Protein AF-X1Q8B5-F1 (afdb_monomer_lite)

Structure (mmCIF, N/CA/C/O backbone):
data_AF-X1Q8B5-F1
#
_entry.id   AF-X1Q8B5-F1
#
loop_
_atom_site.group_PDB
_atom_site.id
_atom_site.type_symbol
_atom_site.label_atom_id
_atom_site.label_alt_id
_atom_site.label_comp_id
_atom_site.label_asym_id
_atom_site.label_entity_id
_atom_site.label_seq_id
_atom_site.pdbx_PDB_ins_code
_atom_site.Cartn_x
_atom_site.Cartn_y
_atom_site.Cartn_z
_atom_site.occupancy
_atom_site.B_iso_or_equiv
_atom_site.auth_seq_id
_atom_site.auth_comp_id
_atom_site.auth_asym_id
_atom_site.auth_atom_id
_atom_site.pdbx_PDB_model_num
ATOM 1 N N . LYS A 1 1 ? 20.841 3.226 9.709 1.00 43.62 1 LYS A N 1
ATOM 2 C CA . LYS A 1 1 ? 21.151 2.180 8.702 1.00 43.62 1 LYS A CA 1
ATOM 3 C C . LYS A 1 1 ? 20.568 0.864 9.204 1.00 43.62 1 LYS A C 1
ATOM 5 O O . LYS A 1 1 ? 20.677 0.618 10.397 1.00 43.62 1 LYS A O 1
ATOM 10 N N . CYS A 1 2 ? 19.889 0.084 8.362 1.00 43.94 2 CYS A N 1
ATOM 11 C CA . CYS A 1 2 ? 19.361 -1.224 8.757 1.00 43.94 2 CYS A CA 1
ATOM 12 C C . CYS A 1 2 ? 20.261 -2.288 8.126 1.00 43.94 2 CYS A C 1
ATOM 14 O O . CYS A 1 2 ? 20.329 -2.402 6.902 1.00 43.94 2 CYS A O 1
ATOM 16 N N . TYR A 1 3 ? 21.022 -2.988 8.958 1.00 46.28 3 TYR A N 1
ATOM 17 C CA . TYR A 1 3 ? 21.935 -4.032 8.514 1.00 46.28 3 TYR A CA 1
ATOM 18 C C . TYR A 1 3 ? 21.189 -5.359 8.546 1.00 46.28 3 TYR A C 1
ATOM 20 O O . TYR A 1 3 ? 20.526 -5.678 9.533 1.00 46.28 3 TYR A O 1
ATOM 28 N N . LYS A 1 4 ? 21.277 -6.129 7.461 1.00 49.12 4 LYS A N 1
ATOM 29 C CA . LYS A 1 4 ? 20.947 -7.551 7.541 1.00 49.12 4 LYS A CA 1
ATOM 30 C C . LYS A 1 4 ? 22.011 -8.235 8.403 1.00 49.12 4 LYS A C 1
ATOM 32 O O . LYS A 1 4 ? 23.130 -7.737 8.525 1.00 49.12 4 LYS A O 1
ATOM 37 N N . SER A 1 5 ? 21.676 -9.396 8.954 1.00 54.91 5 SER A N 1
ATOM 38 C CA . SER A 1 5 ? 22.609 -10.261 9.688 1.00 54.91 5 SER A CA 1
ATOM 39 C C . SER A 1 5 ? 23.850 -10.672 8.877 1.00 54.91 5 SER A C 1
ATOM 41 O O . SER A 1 5 ? 24.811 -11.155 9.458 1.00 54.91 5 SER A O 1
ATOM 43 N N . ASP A 1 6 ? 23.854 -10.451 7.557 1.00 63.06 6 ASP A N 1
ATOM 44 C CA . ASP A 1 6 ? 24.953 -10.754 6.635 1.00 63.06 6 ASP A CA 1
ATOM 45 C C . ASP A 1 6 ? 25.901 -9.567 6.351 1.00 63.06 6 ASP A C 1
ATOM 47 O O . ASP A 1 6 ? 26.754 -9.667 5.471 1.00 63.06 6 ASP A O 1
ATOM 51 N N . GLY A 1 7 ? 25.760 -8.436 7.053 1.00 54.56 7 GLY A N 1
ATOM 52 C CA . GLY A 1 7 ? 26.701 -7.308 6.983 1.00 54.56 7 GLY A CA 1
ATOM 53 C C . GLY A 1 7 ? 26.601 -6.421 5.734 1.00 54.56 7 GLY A C 1
ATOM 54 O O . GLY A 1 7 ? 27.339 -5.442 5.631 1.00 54.56 7 GLY A O 1
ATOM 55 N N . ARG A 1 8 ? 25.682 -6.693 4.796 1.00 60.75 8 ARG A N 1
ATOM 56 C CA . ARG A 1 8 ? 25.490 -5.829 3.617 1.00 60.75 8 ARG A CA 1
ATOM 57 C C . ARG A 1 8 ? 24.737 -4.551 3.986 1.00 60.75 8 ARG A C 1
ATOM 59 O O . ARG A 1 8 ? 23.704 -4.599 4.663 1.00 60.75 8 ARG A O 1
ATOM 66 N N . GLU A 1 9 ? 25.217 -3.404 3.498 1.00 52.91 9 GLU A N 1
ATOM 67 C CA . GLU A 1 9 ? 24.475 -2.146 3.591 1.00 52.91 9 GLU A CA 1
ATOM 68 C C . GLU A 1 9 ? 23.182 -2.248 2.778 1.00 52.91 9 GLU A C 1
ATOM 70 O O . GLU A 1 9 ? 23.200 -2.434 1.562 1.00 52.91 9 GLU A O 1
ATOM 75 N N . ASN A 1 10 ? 22.042 -2.118 3.456 1.00 58.50 10 ASN A N 1
ATOM 76 C CA . ASN A 1 10 ? 20.756 -1.999 2.788 1.00 58.50 10 ASN A CA 1
ATOM 77 C C . ASN A 1 10 ? 20.324 -0.536 2.801 1.00 58.50 10 ASN A C 1
ATOM 79 O O . ASN A 1 10 ? 20.244 0.104 3.856 1.00 58.50 10 ASN A O 1
ATOM 83 N N . PHE A 1 11 ? 19.987 -0.025 1.621 1.00 62.00 11 PHE A N 1
ATOM 84 C CA . PHE A 1 11 ? 19.276 1.236 1.501 1.00 62.00 11 PHE A CA 1
ATOM 85 C C . PHE A 1 11 ? 17.857 1.041 2.034 1.00 62.00 11 PHE A C 1
ATOM 87 O O . PHE A 1 11 ? 17.070 0.258 1.499 1.00 62.00 11 PHE A O 1
ATOM 94 N N . LEU A 1 12 ? 17.540 1.736 3.125 1.00 65.94 12 LEU A N 1
ATOM 95 C CA . LEU A 1 12 ? 16.194 1.751 3.670 1.00 65.94 12 LEU A CA 1
ATOM 96 C C . LEU A 1 12 ? 15.334 2.659 2.788 1.00 65.94 12 LEU A C 1
ATOM 98 O O . LEU A 1 12 ? 15.405 3.883 2.876 1.00 65.94 12 LEU A O 1
ATOM 102 N N . ASN A 1 13 ? 14.527 2.051 1.926 1.00 67.88 13 ASN A N 1
ATOM 103 C CA . ASN A 1 13 ? 13.562 2.783 1.121 1.00 67.88 13 ASN A CA 1
ATOM 104 C C . ASN A 1 13 ? 12.277 2.956 1.928 1.00 67.88 13 ASN A C 1
ATOM 106 O O . ASN A 1 13 ? 11.516 2.007 2.116 1.00 67.88 13 ASN A O 1
ATOM 110 N N . PHE A 1 14 ? 12.028 4.171 2.411 1.00 75.06 14 PHE A N 1
ATOM 111 C CA . PHE A 1 14 ? 10.749 4.490 3.033 1.00 75.06 14 PHE A CA 1
ATOM 112 C C . PHE A 1 14 ? 9.653 4.470 1.966 1.00 75.06 14 PHE A C 1
ATOM 114 O O . PHE A 1 14 ? 9.658 5.287 1.043 1.00 75.06 14 PHE A O 1
ATOM 121 N N . SER A 1 15 ? 8.684 3.563 2.108 1.00 84.31 15 SER A N 1
ATOM 122 C CA . SER A 1 15 ? 7.469 3.616 1.296 1.00 84.31 15 SER A CA 1
ATOM 123 C C . SER A 1 15 ? 6.788 4.973 1.473 1.00 84.31 15 SER A C 1
ATOM 125 O O . SER A 1 15 ? 6.607 5.453 2.593 1.00 84.31 15 SER A O 1
ATOM 127 N N . ARG A 1 16 ? 6.367 5.573 0.359 1.00 90.00 16 ARG A N 1
ATOM 128 C CA . ARG A 1 16 ? 5.535 6.785 0.339 1.00 90.00 16 ARG A CA 1
ATOM 129 C C . ARG A 1 16 ? 4.047 6.493 0.153 1.00 90.00 16 ARG A C 1
ATOM 131 O O . ARG A 1 16 ? 3.286 7.432 -0.047 1.00 90.00 16 ARG A O 1
ATOM 138 N N . PHE A 1 17 ? 3.646 5.226 0.178 1.00 93.88 17 PHE A N 1
ATOM 139 C CA . PHE A 1 17 ? 2.269 4.801 -0.052 1.00 93.88 17 PHE A CA 1
ATOM 140 C C . PHE A 1 17 ? 1.638 4.320 1.243 1.00 93.88 17 PHE A C 1
ATOM 142 O O . PHE A 1 17 ? 2.217 3.505 1.963 1.00 93.88 17 PHE A O 1
ATOM 149 N N . VAL A 1 18 ? 0.439 4.823 1.487 1.00 95.25 18 VAL A N 1
ATOM 150 C CA . VAL A 1 18 ? -0.442 4.433 2.584 1.00 95.25 18 VAL A CA 1
ATOM 151 C C . VAL A 1 18 ? -1.804 4.096 2.001 1.00 95.25 18 VAL A C 1
ATOM 153 O O . VAL A 1 18 ? -2.105 4.444 0.856 1.00 95.25 18 VAL A O 1
ATOM 156 N N . ILE A 1 19 ? -2.632 3.429 2.786 1.00 95.88 19 ILE A N 1
ATOM 157 C CA . ILE A 1 19 ? -4.041 3.237 2.478 1.00 95.88 19 ILE A CA 1
ATOM 158 C C . ILE A 1 19 ? -4.889 3.952 3.520 1.00 95.88 19 ILE A C 1
ATOM 160 O O . ILE A 1 19 ? -4.549 3.948 4.701 1.00 95.88 19 ILE A O 1
ATOM 164 N N . ALA A 1 20 ? -5.997 4.547 3.091 1.00 94.94 20 ALA A N 1
ATOM 165 C CA . ALA A 1 20 ? -6.959 5.165 3.992 1.00 94.94 20 ALA A CA 1
ATOM 166 C C . ALA A 1 20 ? -8.398 4.839 3.592 1.00 94.94 20 ALA A C 1
ATOM 168 O O . ALA A 1 20 ? -8.674 4.622 2.415 1.00 94.94 20 ALA A O 1
ATOM 169 N N . CYS A 1 21 ? -9.323 4.781 4.548 1.00 94.25 21 CYS A N 1
ATOM 170 C CA . CYS A 1 21 ? -10.741 4.525 4.274 1.00 94.25 21 CYS A CA 1
ATOM 171 C C . CYS A 1 21 ? -11.618 5.741 4.601 1.00 94.25 21 CYS A C 1
ATOM 173 O O . CYS A 1 21 ? -11.185 6.680 5.268 1.00 94.25 21 CYS A O 1
ATOM 175 N N . ARG A 1 22 ? -12.892 5.703 4.186 1.00 91.81 22 ARG A N 1
ATOM 176 C CA . ARG A 1 22 ? -13.860 6.789 4.434 1.00 91.81 22 ARG A CA 1
ATOM 177 C C . ARG A 1 22 ? -14.162 7.037 5.917 1.00 91.81 22 ARG A C 1
ATOM 179 O O . ARG A 1 22 ? -14.603 8.125 6.261 1.00 91.81 22 ARG A O 1
ATOM 186 N N . LYS A 1 23 ? -13.892 6.063 6.795 1.00 92.81 23 LYS A N 1
ATOM 187 C CA . LYS A 1 23 ? -13.994 6.212 8.261 1.00 92.81 23 LYS A CA 1
ATOM 188 C C . LYS A 1 23 ? -12.746 6.840 8.899 1.00 92.81 23 LYS A C 1
ATOM 190 O O . LYS A 1 23 ? -12.674 6.954 10.116 1.00 92.81 23 LYS A O 1
ATOM 195 N N . GLY A 1 24 ? -11.760 7.237 8.093 1.00 91.56 24 GLY A N 1
ATOM 196 C CA . GLY A 1 24 ? -10.567 7.948 8.546 1.00 91.56 24 GLY A 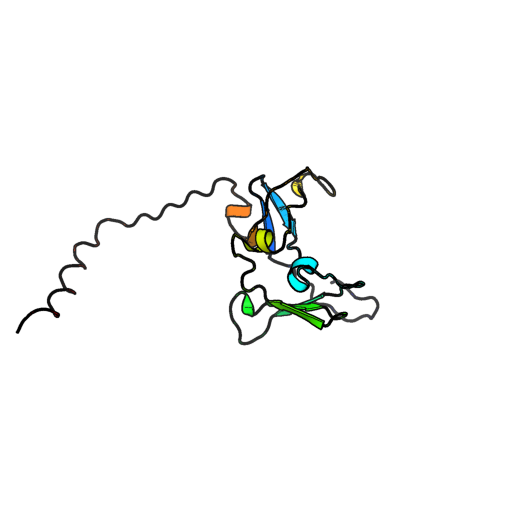CA 1
ATOM 197 C C . GLY A 1 24 ? -9.412 7.057 8.997 1.00 91.56 24 GLY A C 1
ATOM 198 O O . GLY A 1 24 ? -8.383 7.594 9.384 1.00 91.56 24 GLY A O 1
ATOM 199 N N . HIS A 1 25 ? -9.524 5.723 8.939 1.00 94.12 25 HIS A N 1
ATOM 200 C CA . HIS A 1 25 ? -8.398 4.822 9.242 1.00 94.12 25 HIS A CA 1
ATOM 201 C C . HIS A 1 25 ? -7.271 4.989 8.244 1.00 94.12 25 HIS A C 1
ATOM 203 O O . HIS A 1 25 ? -7.538 5.167 7.058 1.00 94.12 25 HIS A O 1
ATOM 209 N N . ILE A 1 26 ? -6.038 4.827 8.720 1.00 94.06 26 ILE A N 1
ATOM 210 C CA . ILE A 1 26 ? -4.841 4.805 7.883 1.00 94.06 26 ILE A CA 1
ATOM 211 C C . ILE A 1 26 ? -3.997 3.577 8.234 1.00 94.06 26 ILE A C 1
ATOM 213 O O . ILE A 1 26 ? -3.847 3.218 9.405 1.00 94.06 26 ILE A O 1
ATOM 217 N N . ASP A 1 27 ? -3.460 2.917 7.218 1.00 94.00 27 ASP A N 1
ATOM 218 C CA . ASP A 1 27 ? -2.532 1.797 7.365 1.00 94.00 27 ASP A CA 1
ATOM 219 C C . ASP A 1 27 ? -1.445 1.884 6.287 1.00 94.00 27 ASP A C 1
ATOM 221 O O . ASP A 1 27 ? -1.573 2.612 5.297 1.00 94.00 27 ASP A O 1
ATOM 225 N N . ASP A 1 28 ? -0.373 1.125 6.469 1.00 93.69 28 ASP A N 1
ATOM 226 C CA . ASP A 1 28 ? 0.606 0.901 5.418 1.00 93.69 28 ASP A CA 1
ATOM 227 C C . ASP A 1 28 ? -0.041 0.182 4.232 1.00 93.69 28 ASP A C 1
ATOM 229 O O . ASP A 1 28 ? -0.954 -0.637 4.383 1.00 93.69 28 ASP A O 1
ATOM 233 N N . PHE A 1 29 ? 0.458 0.477 3.032 1.00 95.81 29 PHE A N 1
ATOM 234 C CA . PHE A 1 29 ? -0.002 -0.188 1.821 1.00 95.81 29 PHE A CA 1
ATOM 235 C C . PHE A 1 29 ? 0.183 -1.721 1.924 1.00 95.81 29 PHE A C 1
ATOM 237 O O . PHE A 1 29 ? 1.249 -2.176 2.352 1.00 95.81 29 PHE A O 1
ATOM 244 N N . PRO A 1 30 ? -0.825 -2.539 1.559 1.00 95.88 30 PRO A N 1
ATOM 245 C CA . PRO A 1 30 ? -0.802 -3.985 1.777 1.00 95.88 30 PRO A CA 1
ATOM 246 C C . PRO A 1 30 ? 0.041 -4.697 0.709 1.00 95.88 30 PRO A C 1
ATOM 248 O O . PRO A 1 30 ? -0.470 -5.281 -0.242 1.00 95.88 30 PRO A O 1
ATOM 251 N N . TRP A 1 31 ? 1.366 -4.613 0.849 1.00 95.50 31 TRP A N 1
ATOM 252 C CA . TRP A 1 31 ? 2.338 -5.093 -0.140 1.00 95.50 31 TRP A CA 1
ATOM 253 C C . TRP A 1 31 ? 2.215 -6.580 -0.480 1.00 95.50 31 TRP A C 1
ATOM 255 O O . TRP A 1 31 ? 2.409 -6.961 -1.633 1.00 95.50 31 TRP A O 1
ATOM 265 N N . ILE A 1 32 ? 1.917 -7.419 0.514 1.00 95.62 32 ILE A N 1
ATOM 266 C CA . ILE A 1 32 ? 1.828 -8.872 0.331 1.00 95.62 32 ILE A CA 1
ATOM 267 C C . ILE A 1 32 ? 0.611 -9.193 -0.527 1.00 95.62 32 ILE A C 1
ATOM 269 O O . ILE A 1 32 ? 0.750 -9.852 -1.557 1.00 95.62 32 ILE A O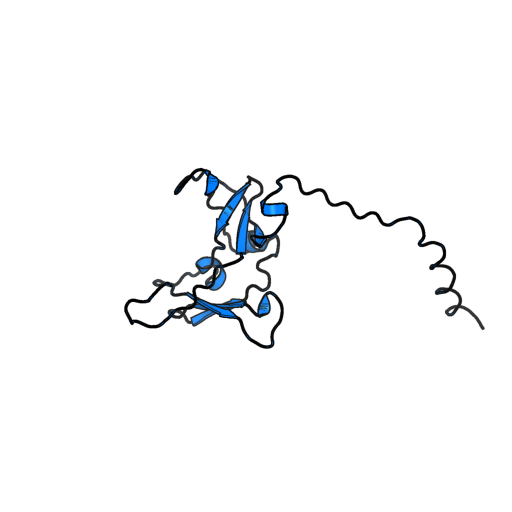 1
ATOM 273 N N . GLU A 1 33 ? -0.548 -8.672 -0.137 1.00 96.19 33 GLU A N 1
ATOM 274 C CA . GLU A 1 33 ? -1.809 -8.840 -0.848 1.00 96.19 33 GLU A CA 1
ATOM 275 C C . GLU A 1 33 ? -1.741 -8.217 -2.247 1.00 96.19 33 GLU A C 1
ATOM 277 O O . GLU A 1 33 ? -2.236 -8.801 -3.204 1.00 96.19 33 GLU A O 1
ATOM 282 N N . TRP A 1 34 ? -1.063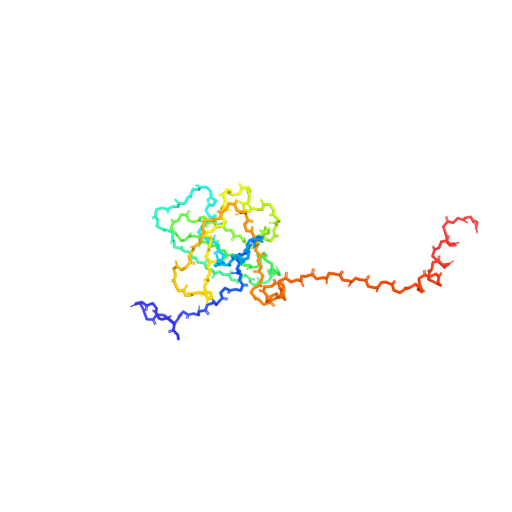 -7.075 -2.399 1.00 96.62 34 TRP A N 1
ATOM 283 C CA . TRP A 1 34 ? -0.869 -6.417 -3.694 1.00 96.62 34 TRP A CA 1
ATOM 284 C C . TRP A 1 34 ? -0.085 -7.256 -4.703 1.00 96.62 34 TRP A C 1
ATOM 286 O O . TRP A 1 34 ? -0.408 -7.263 -5.892 1.00 96.62 34 TRP A O 1
ATOM 296 N N . VAL A 1 35 ? 0.956 -7.952 -4.244 1.00 96.94 35 VAL A N 1
ATOM 297 C CA . VAL A 1 35 ? 1.775 -8.801 -5.116 1.00 96.94 35 VAL A CA 1
ATOM 298 C C . VAL A 1 35 ? 1.076 -10.122 -5.412 1.00 96.94 35 VAL A C 1
ATOM 300 O O . VAL A 1 35 ? 1.110 -10.565 -6.549 1.00 96.94 35 VAL A O 1
ATOM 303 N N . HIS A 1 36 ? 0.445 -10.745 -4.416 1.00 95.88 36 HIS A N 1
ATOM 304 C CA . HIS A 1 36 ? -0.053 -12.120 -4.530 1.00 95.88 36 HIS A CA 1
ATOM 305 C C . HIS A 1 36 ? -1.532 -12.233 -4.926 1.00 95.88 36 HIS A C 1
ATOM 307 O O . HIS A 1 36 ? -1.992 -13.317 -5.286 1.00 95.88 36 HIS A O 1
ATOM 313 N N . GLY A 1 37 ? -2.304 -11.150 -4.821 1.00 92.31 37 GLY A N 1
ATOM 314 C CA . GLY A 1 37 ? -3.750 -11.200 -5.004 1.00 92.31 37 GLY A CA 1
ATOM 315 C C . GLY A 1 37 ? -4.403 -12.166 -4.011 1.00 92.31 37 GLY A C 1
ATOM 316 O O . GLY A 1 37 ? -4.259 -12.014 -2.800 1.00 92.31 37 GLY A O 1
ATOM 317 N N . SER A 1 38 ? -5.121 -13.166 -4.527 1.00 88.69 38 SER A N 1
ATOM 318 C CA . SER A 1 38 ? -5.867 -14.144 -3.723 1.00 88.69 38 SER A CA 1
ATOM 319 C C . SER A 1 38 ? -5.021 -15.288 -3.153 1.00 88.69 38 SER A C 1
ATOM 321 O O . SER A 1 38 ? -5.478 -15.964 -2.236 1.00 88.69 38 SER A O 1
ATOM 323 N N . SER A 1 39 ? -3.812 -15.530 -3.675 1.00 91.94 39 SER A N 1
ATOM 324 C CA . SER A 1 39 ? -3.006 -16.718 -3.346 1.00 91.94 39 SER A CA 1
ATOM 325 C C . SER A 1 39 ? -1.645 -16.332 -2.768 1.00 91.94 39 SER A C 1
ATOM 327 O O . SER A 1 39 ? -0.638 -16.267 -3.472 1.00 91.94 39 SER A O 1
ATOM 329 N N . ILE A 1 40 ? -1.611 -16.062 -1.462 1.00 95.31 40 ILE A N 1
ATOM 330 C CA . ILE A 1 40 ? -0.385 -15.691 -0.742 1.00 95.31 40 ILE A CA 1
ATOM 331 C C . ILE A 1 40 ? 0.489 -16.935 -0.525 1.00 95.31 40 ILE A C 1
ATOM 333 O O . ILE A 1 40 ? 0.019 -17.953 -0.022 1.00 95.31 40 ILE A O 1
ATOM 337 N N . CYS A 1 41 ? 1.773 -16.859 -0.888 1.00 94.50 41 CYS A N 1
ATOM 338 C CA . CYS A 1 41 ? 2.709 -17.967 -0.685 1.00 94.50 41 CYS A CA 1
ATOM 339 C C . CYS A 1 41 ? 3.069 -18.156 0.800 1.00 94.50 41 CYS A C 1
ATOM 341 O O . CYS A 1 41 ? 3.008 -17.207 1.576 1.00 94.50 41 CYS A O 1
ATOM 343 N N . 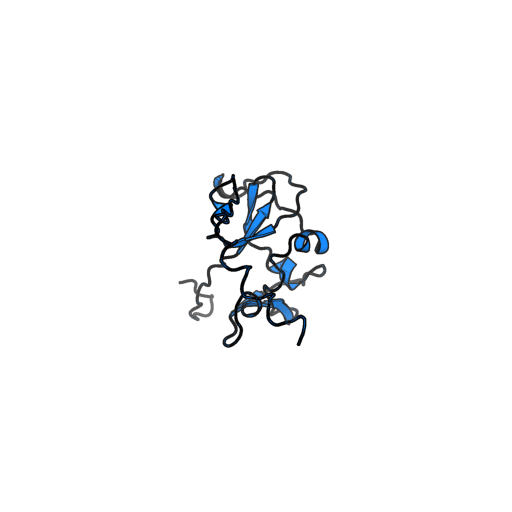SER A 1 42 ? 3.538 -19.346 1.187 1.00 94.38 42 SER A N 1
ATOM 344 C CA . SER A 1 42 ? 3.802 -19.699 2.593 1.00 94.38 42 SER A CA 1
ATOM 345 C C . SER A 1 42 ? 4.856 -18.836 3.296 1.00 94.38 42 SER A C 1
ATOM 347 O O . SER A 1 42 ? 4.776 -18.653 4.505 1.00 94.38 42 SER A O 1
ATOM 349 N N . ASN A 1 43 ? 5.839 -18.303 2.563 1.00 94.50 43 ASN A N 1
ATOM 350 C CA . ASN A 1 43 ? 6.891 -17.453 3.127 1.00 94.50 43 ASN A CA 1
ATOM 351 C C . ASN A 1 43 ? 7.144 -16.223 2.236 1.00 94.50 43 ASN A C 1
ATOM 353 O O . ASN A 1 43 ? 8.082 -16.241 1.435 1.00 94.50 43 ASN A O 1
ATOM 357 N N . PRO A 1 44 ? 6.300 -15.175 2.299 1.00 94.06 44 PRO A N 1
ATOM 358 C CA . PRO A 1 44 ? 6.439 -13.993 1.453 1.00 94.06 44 PRO A CA 1
ATOM 359 C C . PRO A 1 44 ? 7.705 -13.196 1.787 1.00 94.06 44 PRO A C 1
ATOM 361 O O . PRO A 1 44 ? 7.815 -12.606 2.858 1.00 94.06 44 PRO A O 1
ATOM 364 N N . ASP A 1 45 ? 8.639 -13.119 0.840 1.00 94.44 45 ASP A N 1
ATOM 365 C CA . ASP A 1 45 ? 9.837 -12.277 0.937 1.00 94.44 45 ASP A CA 1
ATOM 366 C C . ASP A 1 45 ? 9.847 -11.284 -0.225 1.00 94.44 45 ASP A C 1
ATOM 368 O O . ASP A 1 45 ? 10.137 -11.645 -1.367 1.00 94.44 45 ASP A O 1
ATOM 372 N N . LEU A 1 46 ? 9.467 -10.036 0.050 1.00 93.56 46 LEU A N 1
ATOM 373 C CA . LEU A 1 46 ? 9.269 -9.018 -0.977 1.00 93.56 46 LEU A CA 1
ATOM 374 C C . LEU A 1 46 ? 10.535 -8.192 -1.221 1.00 93.56 46 LEU A C 1
ATOM 376 O O . LEU A 1 46 ? 11.174 -7.675 -0.307 1.00 93.56 46 LEU A O 1
ATOM 380 N N . GLU A 1 47 ? 10.850 -8.003 -2.495 1.00 92.00 47 GLU A N 1
ATOM 381 C CA . GLU A 1 47 ? 11.889 -7.113 -2.987 1.00 92.00 47 GLU A CA 1
ATOM 382 C C . GLU A 1 47 ? 11.246 -5.902 -3.674 1.00 92.00 47 GLU A C 1
ATOM 384 O O . GLU A 1 47 ? 10.505 -6.055 -4.646 1.00 92.00 47 GLU A O 1
ATOM 389 N N . TYR A 1 48 ? 11.555 -4.702 -3.180 1.00 91.31 48 TYR A N 1
ATOM 390 C CA . TYR A 1 48 ? 11.137 -3.423 -3.755 1.00 91.31 48 TYR A CA 1
ATOM 391 C C . TYR A 1 48 ? 12.254 -2.860 -4.639 1.00 91.31 48 TYR A C 1
ATOM 393 O O . TYR A 1 48 ? 13.371 -2.643 -4.163 1.00 91.31 48 TYR A O 1
ATOM 401 N N . LYS A 1 49 ? 11.962 -2.595 -5.915 1.00 89.38 49 LYS A N 1
ATOM 402 C CA . LYS A 1 49 ? 12.907 -2.015 -6.878 1.00 89.38 49 LYS A CA 1
ATOM 403 C C . LYS A 1 49 ? 12.271 -0.867 -7.648 1.00 89.38 49 LYS A C 1
ATOM 405 O O . LYS A 1 49 ? 11.125 -0.960 -8.080 1.00 89.38 49 LYS A O 1
ATOM 410 N N . VAL A 1 50 ? 13.051 0.189 -7.860 1.00 88.31 50 VAL A N 1
ATOM 411 C CA . VAL A 1 50 ? 12.706 1.281 -8.775 1.00 88.31 50 VAL A CA 1
ATOM 412 C C . VAL A 1 50 ? 13.483 1.064 -10.068 1.00 88.31 50 VAL A C 1
ATOM 414 O O . VAL A 1 50 ? 14.708 0.976 -10.049 1.00 88.31 50 VAL A O 1
ATOM 417 N N . LEU A 1 51 ? 12.766 0.906 -11.175 1.00 85.62 51 LEU A N 1
ATOM 418 C CA . LEU A 1 51 ? 13.331 0.684 -12.498 1.00 85.62 51 LEU A CA 1
ATOM 419 C C . LEU A 1 51 ? 13.719 2.022 -13.133 1.00 85.62 51 LEU A C 1
ATOM 421 O O . LEU A 1 51 ? 12.923 2.961 -13.175 1.00 85.62 51 LEU A O 1
ATOM 425 N N . VAL A 1 52 ? 14.943 2.084 -13.650 1.00 83.38 52 VAL A N 1
ATOM 426 C CA . VAL A 1 52 ? 15.460 3.233 -14.400 1.00 83.38 52 VAL A CA 1
ATOM 427 C C . VAL A 1 52 ? 14.889 3.197 -15.823 1.00 83.38 52 VAL A C 1
ATOM 429 O O . VAL A 1 52 ? 14.766 2.125 -16.409 1.00 83.38 52 VAL A O 1
ATOM 432 N N . GLY A 1 53 ? 14.514 4.355 -16.375 1.00 78.12 53 GLY A N 1
ATOM 433 C CA . GLY A 1 53 ? 13.988 4.483 -17.747 1.00 78.12 53 GLY A CA 1
ATOM 434 C C . GLY A 1 53 ? 12.463 4.382 -17.881 1.00 78.12 53 GLY A C 1
ATOM 435 O O . GLY A 1 53 ? 11.918 4.703 -18.930 1.00 78.12 53 GLY A O 1
ATOM 436 N N . THR A 1 54 ? 11.756 4.009 -16.814 1.00 76.12 54 THR A N 1
ATOM 437 C CA . THR A 1 54 ? 10.286 4.084 -16.727 1.00 76.12 54 THR A CA 1
ATOM 438 C C . THR A 1 54 ? 9.870 5.200 -15.777 1.00 76.12 54 THR A C 1
ATOM 440 O O . THR A 1 54 ? 10.506 5.388 -14.742 1.00 76.12 54 THR A O 1
ATOM 443 N N . SER A 1 55 ? 8.795 5.925 -16.086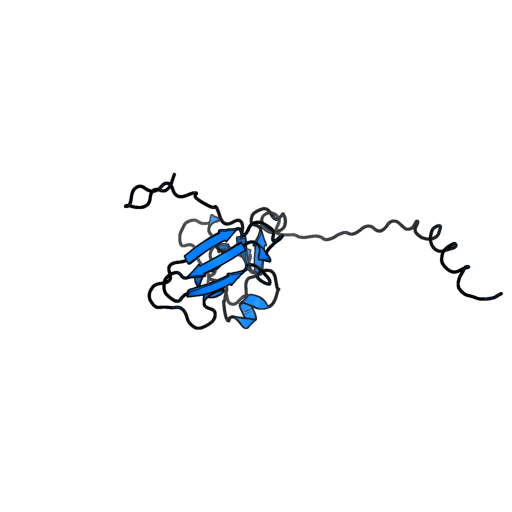 1.00 78.38 55 SER A N 1
ATOM 444 C CA . SER A 1 55 ? 8.287 7.018 -15.250 1.00 78.38 55 SER A CA 1
ATOM 445 C C . SER A 1 55 ? 7.090 6.583 -14.393 1.00 78.38 55 SER A C 1
ATOM 447 O O . SER A 1 55 ? 6.488 5.527 -14.599 1.00 78.38 55 SER A O 1
ATOM 449 N N . GLY A 1 56 ? 6.761 7.385 -13.378 1.00 85.50 56 GLY A N 1
ATOM 450 C CA . GLY A 1 56 ? 5.537 7.225 -12.590 1.00 85.50 56 GLY A CA 1
ATOM 451 C C . GLY A 1 56 ? 5.456 5.930 -11.772 1.00 85.50 56 GLY A C 1
ATOM 452 O O . GLY A 1 56 ? 6.446 5.460 -11.212 1.00 85.50 56 GLY A O 1
ATOM 453 N N . LEU A 1 57 ? 4.247 5.372 -11.659 1.00 87.50 57 LEU A N 1
ATOM 454 C CA . LEU A 1 57 ? 3.948 4.201 -10.822 1.00 87.50 57 LEU A CA 1
ATOM 455 C C . LEU A 1 57 ? 4.460 2.878 -11.410 1.00 87.50 57 LEU A C 1
ATOM 457 O O . LEU A 1 57 ? 4.807 1.970 -10.657 1.00 87.50 57 LEU A O 1
ATOM 461 N N . SER A 1 58 ? 4.577 2.784 -12.736 1.00 87.94 58 SER A N 1
ATOM 462 C CA . SER A 1 58 ? 5.137 1.616 -13.430 1.00 87.94 58 SER A CA 1
ATOM 463 C C . SER A 1 58 ? 6.617 1.387 -13.128 1.00 87.94 58 SER A C 1
ATOM 465 O O . SER A 1 58 ? 7.092 0.259 -13.232 1.00 87.94 58 SER A O 1
ATOM 467 N N . SER A 1 59 ? 7.335 2.437 -12.711 1.00 90.00 59 SER A N 1
ATOM 468 C CA . SER A 1 59 ? 8.739 2.332 -12.301 1.00 90.00 59 SER A CA 1
ATOM 469 C C . SER A 1 59 ? 8.939 1.530 -11.022 1.00 90.00 59 SER A C 1
ATOM 471 O O . SER A 1 59 ? 10.012 0.977 -10.798 1.00 90.00 59 SER A O 1
ATOM 473 N N . ILE A 1 60 ? 7.914 1.433 -10.179 1.00 92.00 60 ILE A N 1
ATOM 474 C CA . ILE A 1 60 ? 8.014 0.760 -8.893 1.00 92.00 60 ILE A CA 1
ATOM 475 C C . ILE A 1 60 ? 7.553 -0.675 -9.079 1.00 92.00 60 ILE A C 1
ATOM 477 O O . ILE A 1 60 ? 6.369 -0.928 -9.304 1.00 92.00 60 ILE A O 1
ATOM 481 N N . ARG A 1 61 ? 8.491 -1.614 -8.964 1.00 93.31 61 ARG A N 1
ATOM 482 C CA . ARG A 1 61 ? 8.255 -3.048 -9.107 1.00 93.31 61 ARG A CA 1
ATOM 483 C C . ARG A 1 61 ? 8.525 -3.759 -7.792 1.00 93.31 61 ARG A C 1
ATOM 485 O O . ARG A 1 61 ? 9.584 -3.600 -7.190 1.00 93.31 61 ARG A O 1
ATOM 492 N N . ILE A 1 62 ? 7.571 -4.585 -7.390 1.00 94.50 62 ILE A N 1
ATOM 493 C CA . ILE A 1 62 ? 7.641 -5.411 -6.196 1.00 94.50 62 ILE A CA 1
ATOM 494 C C . ILE A 1 62 ? 7.608 -6.864 -6.648 1.00 94.50 62 ILE A C 1
ATOM 496 O O . ILE A 1 62 ? 6.747 -7.257 -7.433 1.00 94.50 62 ILE A O 1
ATOM 500 N N . LYS A 1 63 ? 8.578 -7.654 -6.197 1.00 95.62 63 LYS A N 1
ATOM 501 C CA . LYS A 1 63 ? 8.703 -9.071 -6.544 1.00 95.62 63 LYS A CA 1
ATOM 502 C C . LYS A 1 63 ? 8.828 -9.900 -5.276 1.00 95.62 63 LYS A C 1
ATOM 504 O O . LYS A 1 63 ? 9.662 -9.593 -4.434 1.00 95.62 63 LYS A O 1
ATOM 509 N N . CYS A 1 64 ? 8.071 -10.981 -5.171 1.00 96.25 64 CYS A N 1
ATOM 510 C CA . CYS A 1 64 ? 8.303 -11.999 -4.158 1.00 96.25 64 CYS A CA 1
ATOM 511 C C . CYS A 1 64 ? 9.485 -12.886 -4.580 1.00 96.25 64 CYS A C 1
ATOM 513 O O . CYS A 1 64 ? 9.483 -13.463 -5.669 1.00 96.25 64 CYS A O 1
ATOM 515 N N . ARG A 1 65 ? 10.519 -13.002 -3.745 1.00 95.00 65 ARG A N 1
ATOM 516 C CA . ARG A 1 65 ? 11.673 -13.879 -3.997 1.00 95.00 65 ARG A CA 1
ATOM 517 C C . ARG A 1 65 ? 11.304 -15.358 -3.884 1.00 95.00 65 ARG A C 1
ATOM 519 O O . ARG A 1 65 ? 11.851 -16.158 -4.637 1.00 95.00 65 ARG A O 1
ATOM 526 N N . SER A 1 66 ? 10.338 -15.689 -3.030 1.00 94.56 66 SER A N 1
ATOM 527 C CA . SER A 1 66 ? 9.929 -17.065 -2.735 1.00 94.56 66 SER A CA 1
ATOM 528 C C . SER A 1 66 ? 9.105 -17.705 -3.856 1.00 94.56 66 SER A C 1
ATOM 530 O O . SER A 1 66 ? 9.460 -18.775 -4.338 1.00 94.56 66 SER A O 1
ATOM 532 N N . CYS A 1 67 ? 8.033 -17.050 -4.319 1.00 94.94 67 CYS A N 1
ATOM 533 C CA . CYS A 1 67 ? 7.146 -17.588 -5.365 1.00 94.94 67 CYS A CA 1
ATOM 534 C C . CYS A 1 67 ? 7.343 -16.947 -6.749 1.00 94.94 67 CYS A C 1
ATOM 536 O O . CYS A 1 67 ? 6.707 -17.362 -7.710 1.00 94.94 67 CYS A O 1
ATOM 538 N N . LYS A 1 68 ? 8.233 -15.949 -6.869 1.00 95.56 68 LYS A N 1
ATOM 539 C CA . LYS A 1 68 ? 8.536 -15.184 -8.098 1.00 95.56 68 LYS A CA 1
ATOM 540 C C . LYS A 1 68 ? 7.406 -14.287 -8.618 1.00 95.56 68 LYS A C 1
ATOM 542 O O . LYS A 1 68 ? 7.649 -13.572 -9.597 1.00 95.56 68 LYS A O 1
ATOM 547 N N . GLU A 1 69 ? 6.254 -14.264 -7.949 1.00 96.75 69 GLU A N 1
ATOM 548 C CA . GLU A 1 69 ? 5.146 -13.366 -8.271 1.00 96.75 69 GLU A CA 1
ATOM 549 C C . GLU A 1 69 ? 5.586 -11.902 -8.195 1.00 96.75 69 GLU A C 1
ATOM 551 O O . GLU A 1 69 ? 6.473 -11.535 -7.412 1.00 96.75 69 GLU A O 1
ATOM 556 N N . LYS A 1 70 ? 5.023 -11.056 -9.057 1.00 95.56 70 LYS A N 1
ATOM 557 C CA . LYS A 1 70 ? 5.488 -9.678 -9.213 1.00 95.56 70 LYS A CA 1
ATOM 558 C C . LYS A 1 70 ? 4.350 -8.756 -9.605 1.00 95.56 70 LYS A C 1
ATOM 560 O O . LYS A 1 70 ? 3.543 -9.079 -10.463 1.00 95.56 70 LYS A O 1
ATOM 565 N N . ASN A 1 71 ? 4.378 -7.547 -9.067 1.00 95.69 71 ASN A N 1
ATOM 566 C CA . ASN A 1 71 ? 3.455 -6.501 -9.473 1.00 95.69 71 ASN A CA 1
ATOM 567 C C . ASN A 1 71 ? 4.161 -5.140 -9.526 1.00 95.69 71 ASN A C 1
ATOM 569 O O . ASN A 1 71 ? 5.238 -4.955 -8.954 1.00 95.69 71 ASN A O 1
ATOM 573 N N . THR A 1 72 ? 3.576 -4.193 -10.251 1.00 95.06 72 THR A N 1
ATOM 574 C CA . THR A 1 72 ? 4.002 -2.786 -10.229 1.00 95.06 72 THR A CA 1
ATOM 575 C C . THR A 1 72 ? 3.027 -1.964 -9.396 1.00 95.06 72 THR A C 1
ATOM 577 O O . THR A 1 72 ? 1.981 -2.471 -9.007 1.00 95.06 72 THR A O 1
ATOM 580 N N . MET A 1 73 ? 3.323 -0.694 -9.120 1.00 94.38 73 MET A N 1
ATOM 581 C CA . MET A 1 73 ? 2.334 0.201 -8.496 1.00 94.38 73 MET A CA 1
ATOM 582 C C . MET A 1 73 ? 1.278 0.723 -9.481 1.00 94.38 73 MET A C 1
ATOM 584 O O . MET A 1 73 ? 0.402 1.500 -9.105 1.00 94.38 73 MET A O 1
ATOM 588 N N . THR A 1 74 ? 1.334 0.324 -10.752 1.00 93.62 74 THR A N 1
ATOM 589 C CA . THR A 1 74 ? 0.325 0.699 -11.744 1.00 93.62 74 THR A CA 1
ATOM 590 C C . THR A 1 74 ? -1.060 0.233 -11.302 1.00 93.62 74 THR A C 1
ATOM 592 O O . THR A 1 74 ? -1.253 -0.923 -10.937 1.00 93.62 74 THR A O 1
ATOM 595 N N . GLY A 1 75 ? -2.034 1.142 -11.328 1.00 93.44 75 GLY A N 1
ATOM 596 C CA . GLY A 1 75 ? -3.412 0.844 -10.934 1.00 93.44 75 GLY A CA 1
ATOM 597 C C . GLY A 1 75 ? -3.643 0.730 -9.424 1.00 93.44 75 GLY A C 1
ATOM 598 O O . GLY A 1 75 ? -4.788 0.552 -9.016 1.00 93.44 75 GLY A O 1
ATOM 599 N N . SER A 1 76 ? -2.618 0.905 -8.578 1.00 94.19 76 SER A N 1
ATOM 600 C CA . SER A 1 76 ? -2.790 0.873 -7.116 1.00 94.19 76 SER A CA 1
ATOM 601 C C . SER A 1 76 ? -3.691 2.004 -6.600 1.00 94.19 76 SER A C 1
ATOM 603 O O . SER A 1 76 ? -4.270 1.890 -5.525 1.00 94.19 76 SER A O 1
ATOM 605 N N . PHE A 1 77 ? -3.806 3.104 -7.350 1.00 93.88 77 PHE A N 1
ATOM 606 C CA . PHE A 1 77 ? -4.646 4.264 -7.023 1.00 93.88 77 PHE A CA 1
ATOM 607 C C . PHE A 1 77 ? -6.074 4.165 -7.582 1.00 93.88 77 PHE A C 1
ATOM 609 O O . PHE A 1 77 ? -6.869 5.077 -7.369 1.00 93.88 77 PHE A O 1
ATOM 616 N N . ASN A 1 78 ? -6.422 3.079 -8.278 1.00 94.62 78 ASN A N 1
ATOM 617 C CA . ASN A 1 78 ? -7.778 2.898 -8.790 1.00 94.62 78 ASN A CA 1
ATOM 618 C C . ASN A 1 78 ? -8.763 2.727 -7.625 1.00 94.62 78 ASN A C 1
ATOM 620 O O . ASN A 1 78 ? -8.510 1.963 -6.696 1.00 94.62 78 ASN A O 1
ATOM 624 N N . THR A 1 79 ? -9.915 3.390 -7.700 1.00 89.06 79 THR A N 1
ATOM 625 C CA . THR A 1 79 ? -10.919 3.440 -6.621 1.00 89.06 79 THR A CA 1
ATOM 626 C C . THR A 1 79 ? -11.439 2.067 -6.200 1.00 89.06 79 THR A C 1
ATOM 628 O O . THR A 1 79 ? -11.643 1.822 -5.016 1.00 89.06 79 THR A O 1
ATOM 631 N N . ASP A 1 80 ? -11.606 1.150 -7.152 1.00 93.69 80 ASP A N 1
ATOM 632 C CA . ASP A 1 80 ? -12.228 -0.158 -6.909 1.00 93.69 80 ASP A CA 1
ATOM 633 C C . ASP A 1 80 ? -11.225 -1.300 -6.739 1.00 93.69 80 ASP A C 1
ATOM 635 O O . ASP A 1 80 ? -11.619 -2.465 -6.664 1.00 93.69 80 ASP A O 1
ATOM 639 N N . ILE A 1 81 ? -9.922 -1.010 -6.701 1.00 95.06 81 ILE A N 1
ATOM 640 C CA . ILE A 1 81 ? -8.907 -2.066 -6.728 1.00 95.06 81 ILE A CA 1
ATOM 641 C C . ILE A 1 81 ? -8.975 -2.964 -5.491 1.00 95.06 81 ILE A C 1
ATOM 643 O O . ILE A 1 81 ? -9.016 -4.186 -5.613 1.00 95.06 81 ILE A O 1
ATOM 647 N N . PHE A 1 82 ? -9.112 -2.372 -4.305 1.00 95.19 82 PHE A N 1
ATOM 648 C CA . PHE A 1 82 ? -9.226 -3.120 -3.054 1.00 95.19 82 PHE A CA 1
ATOM 649 C C . PHE A 1 82 ? -10.547 -3.883 -2.952 1.00 95.19 82 PHE A C 1
ATOM 651 O O . PHE A 1 82 ? -10.583 -4.970 -2.381 1.00 95.19 82 PHE A O 1
ATOM 658 N N . LYS A 1 83 ? -11.614 -3.369 -3.579 1.00 94.50 83 LYS A N 1
ATOM 659 C CA . LYS A 1 83 ? -12.886 -4.084 -3.706 1.00 94.50 83 LYS A CA 1
ATOM 660 C C . LYS A 1 83 ? -12.736 -5.332 -4.573 1.00 94.50 83 LYS A C 1
ATOM 662 O O . LYS A 1 83 ? -13.156 -6.405 -4.152 1.00 94.50 83 LYS A O 1
ATOM 667 N N . LYS A 1 84 ? -12.079 -5.216 -5.732 1.00 94.00 84 LYS A N 1
ATOM 668 C CA . LYS A 1 84 ? -11.784 -6.350 -6.629 1.00 94.00 84 LYS A CA 1
ATOM 669 C C . LYS A 1 84 ? -10.882 -7.396 -5.974 1.00 94.00 84 LYS A C 1
ATOM 671 O O . LYS A 1 84 ? -11.069 -8.583 -6.200 1.00 94.00 84 LYS A O 1
ATOM 676 N N . MET A 1 85 ? -9.936 -6.961 -5.146 1.00 93.38 85 MET A N 1
ATOM 677 C CA . MET A 1 85 ? -9.049 -7.850 -4.389 1.00 93.38 85 MET A CA 1
ATOM 678 C C . MET A 1 85 ? -9.702 -8.461 -3.140 1.00 93.38 85 MET A C 1
ATOM 680 O O . MET A 1 85 ? -9.101 -9.324 -2.509 1.00 93.38 85 MET A O 1
ATOM 684 N N . GLY A 1 86 ? -10.887 -7.993 -2.732 1.00 93.94 86 GLY A N 1
ATOM 685 C CA . GLY A 1 86 ? -11.505 -8.396 -1.466 1.00 93.94 86 GLY A CA 1
ATOM 686 C C . GLY A 1 86 ? -10.761 -7.899 -0.218 1.00 93.94 86 GLY A C 1
ATOM 687 O O . GLY A 1 86 ? -10.996 -8.405 0.877 1.00 93.94 86 GLY A O 1
ATOM 688 N N . PHE A 1 87 ? -9.878 -6.906 -0.351 1.00 95.00 87 PHE A N 1
ATOM 689 C CA . PHE A 1 87 ? -9.090 -6.370 0.756 1.00 95.00 87 PHE A CA 1
ATOM 690 C C . PHE A 1 87 ? -9.870 -5.281 1.501 1.00 95.00 87 PHE A C 1
ATOM 692 O O . PHE A 1 87 ? -10.095 -4.188 0.979 1.00 95.00 87 PHE A O 1
ATOM 699 N N . LYS A 1 88 ? -10.261 -5.562 2.746 1.00 95.75 88 LYS A N 1
ATOM 700 C CA . LYS A 1 88 ? -10.960 -4.605 3.614 1.00 95.75 88 LYS A CA 1
ATOM 701 C C . LYS A 1 88 ? -10.001 -3.822 4.504 1.00 95.75 88 LYS A C 1
ATOM 703 O O . LYS A 1 88 ? -8.906 -4.273 4.839 1.00 95.75 88 LYS A O 1
ATOM 708 N N . CYS A 1 89 ? -10.441 -2.640 4.925 1.00 96.12 89 CYS A N 1
ATOM 709 C CA . CYS A 1 89 ? -9.712 -1.825 5.882 1.00 96.12 89 CYS A CA 1
ATOM 710 C C . CYS A 1 89 ? -9.503 -2.578 7.209 1.00 96.12 89 CYS A C 1
ATOM 712 O O . CYS A 1 89 ? -10.445 -3.092 7.804 1.00 96.12 89 CYS A O 1
ATOM 714 N N . ARG A 1 90 ? -8.266 -2.579 7.720 1.00 95.50 90 ARG A N 1
ATOM 715 C CA . ARG A 1 90 ? -7.908 -3.211 9.005 1.00 95.50 90 ARG A CA 1
ATOM 716 C C . ARG A 1 90 ? -8.256 -2.357 10.233 1.00 95.50 90 ARG A C 1
ATOM 718 O O . ARG A 1 90 ? -7.945 -2.750 11.357 1.00 95.50 90 ARG A O 1
ATOM 725 N N . GLY A 1 91 ? -8.827 -1.169 10.020 1.00 95.69 91 GLY A N 1
ATOM 726 C CA . GLY A 1 91 ? -9.297 -0.288 11.086 1.00 95.69 91 GLY A CA 1
ATOM 727 C C . GLY A 1 91 ? -8.208 0.367 11.932 1.00 95.69 91 GLY A C 1
ATOM 728 O O . GLY A 1 91 ? -8.485 0.764 13.061 1.00 95.69 91 GLY A O 1
ATOM 729 N N . LYS A 1 92 ? -6.960 0.434 11.447 1.00 95.12 92 LYS A N 1
ATOM 730 C CA . LYS A 1 92 ? -5.831 0.964 12.224 1.00 95.12 92 LYS A CA 1
ATOM 731 C C . LYS A 1 92 ? -5.925 2.480 12.429 1.00 95.12 92 LYS A C 1
ATOM 733 O O . LYS A 1 92 ? -6.295 3.229 11.525 1.00 95.12 92 LYS A O 1
ATOM 738 N N . LYS A 1 93 ? -5.537 2.911 13.632 1.00 93.19 93 LYS A N 1
ATOM 739 C CA . LYS A 1 93 ? -5.471 4.313 14.070 1.00 93.19 93 LYS A CA 1
ATOM 740 C C . LYS A 1 93 ? -4.103 4.601 14.703 1.00 93.19 93 LYS A C 1
ATOM 742 O O . LYS A 1 93 ? -4.018 4.727 15.923 1.00 93.19 93 LYS A O 1
ATOM 747 N N . PRO A 1 94 ? -3.020 4.675 13.907 1.00 90.94 94 PRO A N 1
ATOM 748 C CA . PRO A 1 94 ? -1.654 4.797 14.419 1.00 90.94 94 PRO A CA 1
ATOM 749 C C . PRO A 1 94 ? -1.432 6.024 15.318 1.00 90.94 94 PRO A C 1
ATOM 751 O O . PRO A 1 94 ? -0.604 5.965 16.222 1.00 90.94 94 PRO A O 1
ATOM 754 N N . TRP A 1 95 ? -2.199 7.104 15.137 1.00 89.69 95 TRP A N 1
ATOM 755 C CA . TRP A 1 95 ? -2.144 8.293 15.999 1.00 89.69 95 TRP A CA 1
ATOM 756 C C . TRP A 1 95 ? -2.675 8.063 17.426 1.00 89.69 95 TRP A C 1
ATOM 758 O O . TRP A 1 95 ? -2.388 8.862 18.307 1.00 89.69 95 TRP A O 1
ATOM 768 N N . LEU A 1 96 ? -3.422 6.981 17.681 1.00 91.38 96 LEU A N 1
ATOM 769 C CA . LEU A 1 96 ? -3.869 6.595 19.029 1.00 91.38 96 LEU A CA 1
ATOM 770 C C . LEU A 1 96 ? -2.906 5.614 19.720 1.00 91.38 96 LEU A C 1
ATOM 772 O O . LEU A 1 96 ? -3.193 5.137 20.818 1.00 91.38 96 LEU A O 1
ATOM 776 N N . GLY A 1 97 ? -1.778 5.296 19.082 1.00 90.12 97 GLY A N 1
ATOM 777 C CA . GLY A 1 97 ? -0.788 4.344 19.571 1.00 90.12 97 GLY A CA 1
ATOM 778 C C . GLY A 1 97 ? -0.787 3.021 18.807 1.00 90.12 97 GLY A C 1
ATOM 779 O O . GLY A 1 97 ? -1.632 2.747 17.948 1.00 90.12 97 GLY A O 1
ATOM 780 N N . LYS A 1 98 ? 0.207 2.186 19.126 1.00 81.12 98 LYS A N 1
ATOM 781 C CA . LYS A 1 98 ? 0.356 0.853 18.532 1.00 81.12 98 LYS A CA 1
ATOM 782 C C . LYS A 1 98 ? -0.859 -0.008 18.908 1.00 81.12 98 LYS A C 1
ATOM 784 O O . LYS A 1 98 ? -1.374 0.078 20.018 1.00 81.12 98 LYS A O 1
ATOM 789 N N . ASP A 1 99 ? -1.359 -0.767 17.937 1.00 81.19 99 ASP A N 1
ATOM 790 C CA . ASP A 1 99 ? -2.470 -1.725 18.073 1.00 81.19 99 ASP A CA 1
ATOM 791 C C . ASP A 1 99 ? -3.875 -1.160 18.322 1.00 81.19 99 ASP A C 1
ATOM 793 O O . ASP A 1 99 ? -4.834 -1.925 18.445 1.00 81.19 99 ASP A O 1
ATOM 797 N N . LYS A 1 100 ? -4.061 0.164 18.280 1.00 89.69 100 LYS A N 1
ATOM 798 C CA . LYS A 1 100 ? -5.411 0.737 18.273 1.00 89.69 100 LYS A CA 1
ATOM 799 C C . LYS A 1 100 ? -6.095 0.476 16.934 1.00 89.69 100 LYS A C 1
ATOM 801 O O . LYS A 1 100 ? -5.739 1.052 15.902 1.00 89.69 100 LYS A O 1
ATOM 806 N N . LYS A 1 101 ? -7.096 -0.404 16.975 1.00 92.19 101 LYS A N 1
ATOM 807 C CA . LYS A 1 101 ? -7.927 -0.803 15.838 1.00 92.19 101 LYS A CA 1
ATOM 808 C C . LYS A 1 101 ? -9.404 -0.701 16.186 1.00 92.19 101 LYS A C 1
ATOM 810 O O . LYS A 1 101 ? -9.782 -0.853 17.344 1.00 92.19 101 LYS A O 1
ATOM 815 N N . GLU A 1 102 ? -10.232 -0.468 15.182 1.00 93.38 102 GLU A N 1
ATOM 816 C CA . GLU A 1 102 ? -11.685 -0.604 15.286 1.00 93.38 102 GLU A CA 1
ATOM 817 C C . GLU A 1 102 ? -12.239 -1.449 14.141 1.00 93.38 102 GLU A C 1
ATOM 819 O O . GLU A 1 102 ? -11.585 -1.632 13.115 1.00 93.38 102 GLU A O 1
ATOM 824 N N . LYS A 1 103 ? -13.447 -1.991 14.307 1.00 94.12 103 LYS A N 1
ATOM 825 C CA . LYS A 1 103 ? -14.084 -2.769 13.245 1.00 94.12 103 LYS A CA 1
ATOM 826 C C . LYS A 1 103 ? -14.438 -1.846 12.075 1.00 94.12 103 LYS A C 1
ATOM 828 O O . LYS A 1 103 ? -15.129 -0.844 12.253 1.00 94.12 103 LYS A O 1
ATOM 833 N N . CYS A 1 104 ? -13.985 -2.203 10.878 1.00 95.19 104 CYS A N 1
ATOM 834 C CA . CYS A 1 104 ? -14.235 -1.443 9.662 1.00 95.19 104 CYS A CA 1
ATOM 835 C C . CYS A 1 104 ? -14.621 -2.381 8.517 1.00 95.19 104 CYS A C 1
ATOM 837 O O . CYS A 1 104 ? -13.973 -3.400 8.300 1.00 95.19 104 CYS A O 1
ATOM 839 N N . ASP A 1 105 ? -15.671 -2.014 7.784 1.00 95.00 105 ASP A N 1
ATOM 840 C CA . ASP A 1 105 ? -16.186 -2.766 6.634 1.00 95.00 105 ASP A CA 1
ATOM 841 C C . ASP A 1 105 ? -15.963 -2.030 5.303 1.00 95.00 105 ASP A C 1
ATOM 843 O O . ASP A 1 105 ? -16.394 -2.497 4.251 1.00 95.00 105 ASP A O 1
ATOM 847 N N . GLU A 1 106 ? -15.259 -0.896 5.344 1.00 96.12 106 GLU A N 1
ATOM 848 C CA . GLU A 1 106 ? -14.935 -0.093 4.167 1.00 96.12 106 GLU A CA 1
ATOM 849 C C . GLU A 1 106 ? -13.771 -0.688 3.368 1.00 96.12 106 GLU A C 1
ATOM 851 O O . GLU A 1 106 ? -12.838 -1.291 3.916 1.00 96.12 106 GLU A O 1
ATOM 856 N N . TYR A 1 107 ? -13.776 -0.413 2.066 1.00 96.62 107 TYR A N 1
ATOM 857 C CA . TYR A 1 107 ? -12.615 -0.608 1.205 1.00 96.62 107 TYR A CA 1
ATOM 858 C C . TYR A 1 107 ? -11.735 0.644 1.258 1.00 96.62 107 TYR A C 1
ATOM 860 O O . TYR A 1 107 ? -12.245 1.757 1.093 1.00 96.62 107 TYR A O 1
ATOM 868 N N . PRO A 1 108 ? -10.429 0.506 1.527 1.00 96.19 108 PRO A N 1
ATOM 869 C CA . PRO A 1 108 ? -9.546 1.655 1.552 1.00 96.19 108 PRO A CA 1
ATOM 870 C C . PRO A 1 108 ? -9.170 2.099 0.129 1.00 96.19 108 PRO A C 1
ATOM 872 O O . PRO A 1 108 ? -9.471 1.421 -0.848 1.00 96.19 108 PRO A O 1
ATOM 875 N N . MET A 1 109 ? -8.482 3.232 0.022 1.00 95.31 109 MET A N 1
ATOM 876 C CA . MET A 1 109 ? -7.867 3.752 -1.197 1.00 95.31 109 MET A CA 1
ATOM 877 C C . MET A 1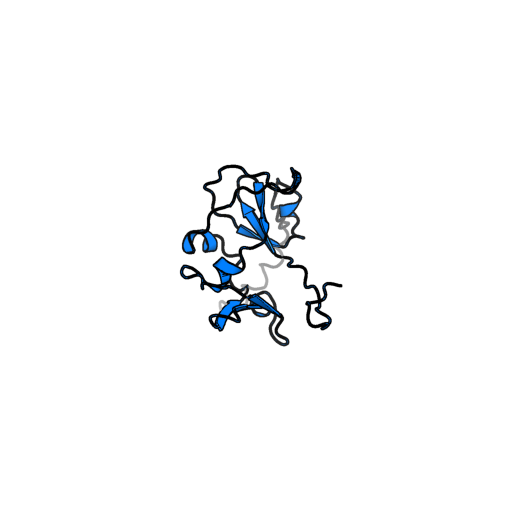 109 ? -6.393 4.063 -0.948 1.00 95.31 109 MET A C 1
ATOM 879 O O . MET A 1 109 ? -6.011 4.441 0.161 1.00 95.31 109 MET A O 1
ATOM 883 N N . THR A 1 110 ? -5.568 3.920 -1.981 1.00 96.12 110 THR A N 1
ATOM 884 C CA . THR A 1 110 ? -4.144 4.254 -1.899 1.00 96.12 110 THR A CA 1
ATOM 885 C C . THR A 1 110 ? -3.954 5.755 -1.963 1.00 96.12 110 THR A C 1
ATOM 887 O O . THR A 1 110 ? -4.511 6.419 -2.833 1.00 96.12 110 THR A O 1
ATOM 890 N N . LEU A 1 111 ? -3.112 6.278 -1.081 1.00 94.12 111 LEU A N 1
ATOM 891 C CA . LEU A 1 111 ? -2.712 7.675 -1.044 1.00 94.12 111 LEU A CA 1
ATOM 892 C C . LEU A 1 111 ? -1.189 7.770 -0.990 1.00 94.12 111 LEU A C 1
ATOM 894 O O . LEU A 1 111 ? -0.495 6.888 -0.475 1.00 94.12 111 LEU A O 1
ATOM 898 N N . GLN A 1 112 ? -0.656 8.871 -1.514 1.00 92.62 112 GLN A N 1
ATOM 899 C CA . GLN A 1 112 ? 0.717 9.248 -1.209 1.00 92.62 112 GLN A CA 1
ATOM 900 C C . GLN A 1 112 ? 0.736 9.869 0.185 1.00 92.62 112 GLN A C 1
ATOM 902 O O . GLN A 1 112 ? -0.063 10.752 0.471 1.00 92.62 112 GLN A O 1
ATOM 907 N N . ARG A 1 113 ? 1.666 9.451 1.046 1.00 89.94 113 ARG A N 1
ATOM 908 C CA . ARG A 1 113 ? 1.762 9.931 2.435 1.00 89.94 113 ARG A CA 1
ATOM 909 C C . ARG A 1 113 ? 1.874 11.458 2.539 1.00 89.94 113 ARG A C 1
ATOM 911 O O . ARG A 1 113 ? 1.434 12.024 3.525 1.00 89.94 113 ARG A O 1
ATOM 918 N N . GLY A 1 114 ? 2.458 12.108 1.530 1.00 87.62 114 GLY A N 1
ATOM 919 C CA . GLY A 1 114 ? 2.583 13.567 1.452 1.00 87.62 114 GLY A CA 1
ATOM 920 C C . GLY A 1 114 ? 1.397 14.290 0.803 1.00 87.62 114 GLY A C 1
ATOM 921 O O . GLY A 1 114 ? 1.488 15.491 0.587 1.00 87.62 114 GLY A O 1
ATOM 922 N N . ALA A 1 115 ? 0.318 13.594 0.438 1.00 86.00 115 ALA A N 1
ATOM 923 C CA . ALA A 1 115 ? -0.839 14.229 -0.182 1.00 86.00 115 ALA A CA 1
ATOM 924 C C . ALA A 1 115 ? -1.639 15.044 0.849 1.00 86.00 115 ALA A C 1
ATOM 926 O O . ALA A 1 115 ? -1.870 14.590 1.969 1.00 86.00 115 ALA A O 1
ATOM 927 N N . SER A 1 116 ? -2.103 16.239 0.469 1.00 83.38 116 SER A N 1
ATOM 928 C CA . SER A 1 116 ? -2.801 17.162 1.380 1.00 83.38 116 SER A CA 1
ATOM 929 C C . SER A 1 116 ? -4.064 16.559 2.003 1.00 83.38 116 SER A C 1
ATOM 931 O O . SER A 1 116 ? -4.378 16.830 3.159 1.00 83.38 116 SER A O 1
ATOM 933 N N . ASN A 1 117 ? -4.762 15.688 1.270 1.00 82.75 117 ASN A N 1
ATOM 934 C CA . ASN A 1 117 ? -5.959 14.987 1.743 1.00 82.75 117 ASN A CA 1
ATOM 935 C C . ASN A 1 117 ? -5.686 13.921 2.821 1.00 82.75 117 ASN A C 1
ATOM 937 O O . ASN A 1 117 ? -6.633 13.391 3.392 1.00 82.75 117 ASN A O 1
ATOM 941 N N . VAL A 1 118 ? -4.420 13.601 3.106 1.00 85.00 118 VAL A N 1
ATOM 942 C CA . VAL A 1 118 ? -4.034 12.759 4.249 1.00 85.00 118 VAL A CA 1
ATOM 943 C C . VAL A 1 118 ? -4.056 13.562 5.553 1.00 85.00 118 VAL A C 1
ATOM 945 O O . VAL A 1 118 ? -4.358 13.010 6.606 1.00 85.00 118 VAL A O 1
ATOM 948 N N . TYR A 1 119 ? -3.756 14.862 5.489 1.00 81.62 119 TYR A N 1
ATOM 949 C CA . TYR A 1 119 ? -3.641 15.735 6.661 1.00 81.62 119 TYR A CA 1
ATOM 950 C C . TYR A 1 119 ? -4.908 16.551 6.924 1.00 81.62 119 TYR A C 1
ATOM 952 O O . TYR A 1 119 ? -5.237 16.821 8.078 1.00 81.62 119 TYR A O 1
ATOM 960 N N . PHE A 1 120 ? -5.630 16.931 5.869 1.00 78.75 120 PHE A N 1
ATOM 961 C CA . PHE A 1 120 ? -6.837 17.743 5.975 1.00 78.75 120 PHE A CA 1
ATOM 962 C C . PHE A 1 120 ? -8.077 16.903 5.640 1.00 78.75 120 PHE A C 1
ATOM 964 O O . PHE A 1 120 ? -8.242 16.500 4.487 1.00 78.75 120 PHE A O 1
ATOM 971 N N . PRO A 1 121 ? -8.981 16.653 6.611 1.00 67.44 121 PRO A N 1
ATOM 972 C CA . PRO A 1 121 ? -10.129 15.764 6.417 1.00 67.44 121 PRO A CA 1
ATOM 973 C C . PRO A 1 121 ? -11.188 16.338 5.465 1.00 67.44 121 PRO A C 1
ATOM 975 O O . PRO A 1 121 ? -11.993 15.590 4.913 1.00 67.44 121 PRO A O 1
ATOM 978 N N . LYS A 1 122 ? -11.200 17.662 5.255 1.00 69.19 122 LYS A N 1
ATOM 979 C CA . LYS A 1 122 ? -12.122 18.337 4.338 1.00 69.19 122 LYS A CA 1
ATOM 980 C C . LYS A 1 122 ? -11.392 18.710 3.051 1.00 69.19 122 LYS A C 1
ATOM 982 O O . LYS A 1 122 ? -10.713 19.730 2.984 1.00 69.19 122 LYS A O 1
ATOM 987 N N . VAL A 1 123 ? -11.560 17.885 2.023 1.00 66.44 123 VAL A N 1
ATOM 988 C CA . VAL A 1 123 ? -11.075 18.179 0.671 1.00 66.44 123 VAL A CA 1
ATOM 989 C C . VAL A 1 123 ? -12.152 18.982 -0.053 1.00 66.44 123 VAL A C 1
ATOM 991 O O . VAL A 1 123 ? -13.212 18.450 -0.366 1.00 66.44 123 VAL A O 1
ATOM 994 N N . VAL A 1 124 ? -11.901 20.269 -0.293 1.00 69.81 124 VAL A N 1
ATOM 995 C CA . VAL A 1 124 ? -12.766 21.117 -1.125 1.00 69.81 124 VAL A CA 1
ATOM 996 C C . VAL A 1 124 ? -12.045 21.341 -2.448 1.00 69.81 124 VAL A C 1
ATOM 998 O O . VAL A 1 124 ? -10.966 21.929 -2.464 1.00 69.81 124 VAL A O 1
ATOM 1001 N N . SER A 1 125 ? -12.603 20.853 -3.556 1.00 69.00 125 SER A N 1
ATOM 1002 C CA . SER A 1 125 ? -12.111 21.202 -4.889 1.00 69.00 125 SER A CA 1
ATOM 1003 C C . SER A 1 125 ? -12.777 22.495 -5.340 1.00 69.00 125 SER A C 1
ATOM 1005 O O . SER A 1 125 ? -14.002 22.567 -5.398 1.00 69.00 125 SER A O 1
ATOM 1007 N N . SER A 1 126 ? -11.978 23.491 -5.702 1.00 74.50 126 SER A N 1
ATOM 1008 C CA . SER A 1 126 ? -12.451 24.642 -6.465 1.00 74.50 126 SER A CA 1
ATOM 1009 C C . SER A 1 126 ? -11.561 24.772 -7.690 1.00 74.50 126 SER A C 1
ATOM 1011 O O . SER A 1 126 ? -10.339 24.812 -7.565 1.00 74.50 126 SER A O 1
ATOM 1013 N N . ILE A 1 127 ? -12.170 24.758 -8.872 1.00 74.31 127 ILE A N 1
ATOM 1014 C CA . ILE A 1 127 ? -11.523 25.190 -10.104 1.00 74.31 127 ILE A CA 1
ATOM 1015 C C . ILE A 1 127 ? -12.279 26.434 -10.551 1.00 74.31 127 ILE A C 1
ATOM 1017 O O . ILE A 1 127 ? -13.434 26.363 -10.963 1.00 74.31 127 ILE A O 1
ATOM 1021 N N . LEU A 1 128 ? -11.660 27.594 -10.352 1.00 67.88 128 LEU A N 1
ATOM 1022 C CA . LEU A 1 128 ? -12.188 28.853 -10.851 1.00 67.88 128 LEU A CA 1
ATOM 1023 C C . LEU A 1 128 ? -11.694 28.990 -12.293 1.00 67.88 128 LEU A C 1
ATOM 1025 O O . LEU A 1 128 ? -10.512 29.247 -12.508 1.00 67.88 128 LEU A O 1
ATOM 1029 N N . ILE A 1 129 ? -12.575 28.771 -13.269 1.00 71.00 129 ILE A N 1
ATOM 1030 C CA . ILE A 1 129 ? -12.315 29.153 -14.660 1.00 71.00 129 ILE A CA 1
ATOM 1031 C C . ILE A 1 129 ? -12.893 30.564 -14.813 1.00 71.00 129 ILE A C 1
ATOM 1033 O O . ILE A 1 129 ? -14.117 30.698 -14.851 1.00 71.00 129 ILE A O 1
ATOM 1037 N N . PRO A 1 130 ? -12.068 31.626 -14.797 1.00 70.50 130 PRO A N 1
ATOM 1038 C CA . PRO A 1 130 ? -12.578 32.978 -14.976 1.00 70.50 130 PRO A CA 1
ATOM 1039 C C . PRO A 1 130 ? -13.257 33.119 -16.355 1.00 70.50 130 PRO A C 1
ATOM 1041 O O . PRO A 1 130 ? -12.727 32.603 -17.342 1.00 70.50 130 PRO A O 1
ATOM 1044 N N . PRO A 1 131 ? -14.405 33.817 -16.447 1.00 59.56 131 PRO A N 1
ATOM 1045 C CA . PRO A 1 131 ? -15.098 34.075 -17.706 1.00 59.56 131 PRO A CA 1
ATOM 1046 C C . PRO A 1 131 ? -14.357 35.163 -18.492 1.00 59.56 131 PRO A C 1
ATOM 1048 O O . PRO A 1 131 ? -14.715 36.330 -18.443 1.00 59.56 131 PRO A O 1
ATOM 1051 N N . TYR A 1 132 ? -13.282 34.783 -19.176 1.00 57.38 132 TYR A N 1
ATOM 1052 C CA . TYR A 1 132 ? -12.648 35.583 -20.235 1.00 57.38 132 TYR A CA 1
ATOM 1053 C C . TYR A 1 132 ? -12.224 34.687 -21.412 1.00 57.38 132 TYR A C 1
ATOM 1055 O O . TYR A 1 132 ? -11.274 34.971 -22.133 1.00 57.38 132 TYR A O 1
ATOM 1063 N N . SER A 1 133 ? -12.928 33.569 -21.612 1.00 54.41 133 SER A N 1
ATOM 1064 C CA . SER A 1 133 ? -12.742 32.667 -22.757 1.00 54.41 133 SER A CA 1
ATOM 1065 C C . SER A 1 133 ? -13.683 32.975 -23.927 1.00 54.41 133 SER A C 1
ATOM 1067 O O . SER A 1 133 ? -13.881 32.109 -24.779 1.00 54.41 133 SER A O 1
ATOM 1069 N N . ASP A 1 134 ? -14.267 34.172 -23.973 1.00 54.94 134 ASP A N 1
ATOM 1070 C CA . ASP A 1 134 ? -15.091 34.606 -25.107 1.00 54.94 134 ASP A CA 1
ATOM 1071 C C . ASP A 1 134 ? -14.226 35.221 -26.222 1.00 54.94 134 ASP A C 1
ATOM 1073 O O . ASP A 1 134 ? -14.467 34.955 -27.398 1.00 54.94 134 ASP A O 1
ATOM 1077 N N . ASP A 1 135 ? -13.122 35.902 -25.884 1.00 54.34 135 ASP A N 1
ATOM 1078 C CA . ASP A 1 135 ? -12.237 36.527 -26.885 1.00 54.34 135 ASP A CA 1
ATOM 1079 C C . ASP A 1 135 ? -11.357 35.521 -27.656 1.00 54.34 135 ASP A C 1
ATOM 1081 O O . ASP A 1 135 ? -10.803 35.846 -28.704 1.00 54.34 135 ASP A O 1
ATOM 1085 N N . ILE A 1 136 ? -11.235 34.277 -27.174 1.00 55.16 136 ILE A N 1
ATOM 1086 C CA . ILE A 1 136 ? -10.427 33.223 -27.825 1.00 55.16 136 ILE A CA 1
ATOM 1087 C C . ILE A 1 136 ? -11.300 32.301 -28.704 1.00 55.16 136 ILE A C 1
ATOM 1089 O O . ILE A 1 136 ? -10.783 31.570 -29.550 1.00 55.16 136 ILE A O 1
ATOM 1093 N N . GLN A 1 137 ? -12.632 32.353 -28.575 1.00 52.16 137 GLN A N 1
ATOM 1094 C CA . GLN A 1 137 ? -13.543 31.503 -29.356 1.00 52.16 137 GLN A CA 1
ATOM 1095 C C . GLN A 1 137 ? -13.834 32.028 -30.769 1.00 52.16 137 GLN A C 1
ATOM 1097 O O . GLN A 1 137 ? -14.240 31.253 -31.635 1.00 52.16 137 GLN A O 1
ATOM 1102 N N . THR A 1 138 ? -13.592 33.308 -31.049 1.00 49.28 138 THR A N 1
ATOM 1103 C CA . THR A 1 138 ? -14.008 33.938 -32.313 1.00 49.28 138 THR A CA 1
ATOM 1104 C C . THR A 1 138 ? -13.066 33.696 -33.497 1.00 49.28 138 THR A C 1
ATOM 1106 O O . THR A 1 138 ? -13.514 33.807 -34.635 1.00 49.28 138 THR A O 1
ATOM 1109 N N . ASN A 1 139 ? -11.809 33.282 -33.282 1.00 49.03 139 ASN A N 1
ATOM 1110 C CA . ASN A 1 139 ? -10.831 33.120 -34.375 1.00 49.03 139 ASN A CA 1
ATOM 1111 C C . ASN A 1 139 ? -10.525 31.676 -34.810 1.00 49.03 139 ASN A C 1
ATOM 1113 O O . ASN A 1 139 ? -9.826 31.491 -35.802 1.00 49.03 139 ASN A O 1
ATOM 1117 N N . PHE A 1 140 ? -11.040 30.647 -34.128 1.00 43.22 140 PHE A N 1
ATOM 1118 C CA . PHE A 1 140 ? -10.781 29.251 -34.526 1.00 43.22 140 PHE A CA 1
ATOM 1119 C C . PHE A 1 140 ? -11.886 28.620 -35.387 1.00 43.22 140 PHE A C 1
ATOM 1121 O O . PHE A 1 140 ? -11.623 27.634 -36.073 1.00 43.22 140 PHE A O 1
ATOM 1128 N N . PHE A 1 141 ? -13.094 29.193 -35.420 1.00 42.84 141 PHE A N 1
ATOM 1129 C CA . PHE A 1 141 ? -14.222 28.636 -36.185 1.00 42.84 141 PHE A CA 1
ATOM 1130 C C . PHE A 1 141 ? -14.425 29.243 -37.582 1.00 42.84 141 PHE A C 1
ATOM 1132 O O . PHE A 1 141 ? -15.194 28.697 -38.370 1.00 42.84 141 PHE A O 1
ATOM 1139 N N . SER A 1 142 ? -13.721 30.319 -37.944 1.00 38.09 142 SER A N 1
ATOM 1140 C CA . SER A 1 142 ? -13.869 30.977 -39.252 1.00 38.09 142 SER A CA 1
ATOM 1141 C C . SER A 1 142 ? -13.077 30.324 -40.396 1.00 38.09 142 SER A C 1
ATOM 1143 O O . SER A 1 142 ? -13.304 30.672 -41.549 1.00 38.09 142 SER A O 1
ATOM 1145 N N . ILE A 1 143 ? -12.198 29.348 -40.129 1.00 50.44 143 ILE A N 1
ATOM 1146 C CA . ILE A 1 143 ? -11.361 28.716 -41.173 1.00 50.44 143 ILE A CA 1
ATOM 1147 C C . ILE A 1 143 ? -12.017 27.462 -41.791 1.00 50.44 143 ILE A C 1
ATOM 1149 O O . ILE A 1 143 ? -11.590 27.012 -42.851 1.00 50.44 143 ILE A O 1
ATOM 1153 N N . GLN A 1 144 ? -13.080 26.896 -41.201 1.00 46.22 144 GLN A N 1
ATOM 1154 C CA . GLN A 1 144 ? -13.617 25.598 -41.652 1.00 46.22 144 GLN A CA 1
ATOM 1155 C C . GLN A 1 144 ? -14.946 25.605 -42.413 1.00 46.22 144 GLN A C 1
ATOM 1157 O O . GLN A 1 144 ? -15.390 24.538 -42.838 1.00 46.22 144 GLN A O 1
ATOM 1162 N N . THR A 1 145 ? -15.557 26.756 -42.694 1.00 42.94 145 THR A N 1
ATOM 1163 C CA . THR A 1 145 ? -16.741 26.778 -43.564 1.00 42.94 145 THR A CA 1
ATOM 1164 C C . THR A 1 145 ? -16.739 27.944 -44.539 1.00 42.94 145 THR A C 1
ATOM 1166 O O . THR A 1 145 ? -17.098 29.056 -44.170 1.00 42.94 145 THR A O 1
ATOM 1169 N N . LYS A 1 146 ? -16.500 27.571 -45.804 1.00 33.88 146 LYS A N 1
ATOM 1170 C CA . LYS A 1 146 ? -16.903 28.216 -47.065 1.00 33.88 146 LYS A CA 1
ATOM 1171 C C . LYS A 1 146 ? -15.932 29.229 -47.704 1.00 33.88 146 LYS A C 1
ATOM 1173 O O . LYS A 1 146 ? -15.875 30.375 -47.284 1.00 33.88 146 LYS A O 1
ATOM 1178 N N . VAL A 1 147 ? -15.415 28.762 -48.855 1.00 41.94 147 VAL A N 1
ATOM 1179 C CA . VAL A 1 147 ? -14.911 29.464 -50.061 1.00 41.94 147 VAL A CA 1
ATOM 1180 C C . VAL A 1 147 ? -13.506 30.044 -49.979 1.00 41.94 147 VAL A C 1
ATOM 1182 O O . VAL A 1 147 ? -13.297 31.032 -49.253 1.00 41.94 147 VAL A O 1
#

Radius of gyration: 22.23 Å; chains: 1; bounding box: 44×56×70 Å

Organism: NCBI:txid412755

pLDDT: mean 82.18, std 17.35, range [33.88, 96.94]

Secondary structure (DSSP, 8-state):
-EE-TT-PEE------EEEE-TT--EEE--HHHHHHTT---SS--EEEEEPTT--GGGGEEEEETTT--EEESTTTT-TTHHHHTT-----B-GGG-TT-B----PPPEEEETT-HHHH-S---------S--STTTTTTSTTSS--

Sequence (147 aa):
KCYKSDGRENFLNFSRFVIACRKGHIDDFPWIEWVHGSSICSNPDLEYKVLVGTSGLSSIRIKCRSCKEKNTMTGSFNTDIFKKMGFKCRGKKPWLGKDKKEKCDEYPMTLQRGASNVYFPKVVSSILIPPYSDDIQTNFFSIQTKV

Foldseek 3Di:
DDADPVRDDDDDDDDQKWWAWPVLAIGRDPLQCQQQQPDGDPDFDKDWAQAPPDDDQQRIKIATPPPRGIDTSPCQQPPCPQVVSVNWDQQDDPVVPPPDGDDGRTRIGMDGNPDPCNVDVDDDDDDDPDPPCPVVPPPPPPPPDDD